Protein AF-K1TVK9-F1 (afdb_monomer)

Foldseek 3Di:
DDFDPVDQDDCPPVPPCQQPVCCVPPVDRPDDRPDDPDDRGDDDPVVVVPDD

Mean predicted aligned error: 2.81 Å

Radius of gyration: 13.51 Å; Cα contacts (8 Å, |Δi|>4): 32; chains: 1; bounding box: 34×17×38 Å

Organism: NCBI:txid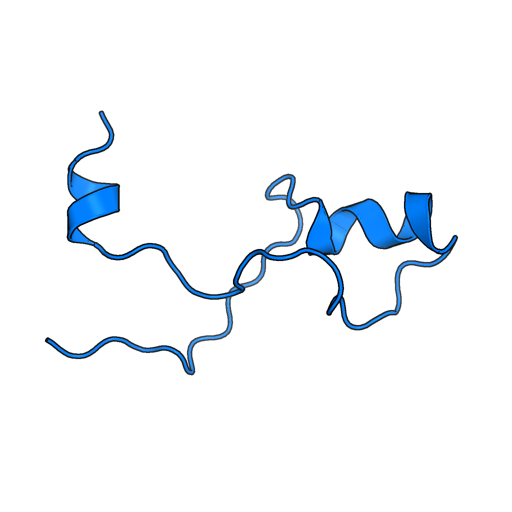408170

Nearest PDB structures (foldseek):
  4dgt-assembly1_A  TM=9.595E-01  e=1.394E-03  Clostridioides difficile 630
  6qp3-assembly2_B  TM=9.789E-01  e=3.876E-02  Bacillus subtilis subsp. subtilis str. 168

InterPro domains:
  IPR015422 Pyridoxal phosphate-dependent transferase, small domain [G3DSA:3.90.1150.10] (1-52)
  IPR051798 Class-II Pyridoxal-Phosphate-Dependent Aminotransferase [PTHR43525] (1-51)

Structure (mmCIF, N/CA/C/O backbone):
data_AF-K1TVK9-F1
#
_entry.id   AF-K1TVK9-F1
#
loop_
_atom_site.group_PDB
_atom_site.id
_atom_site.type_symbol
_atom_site.label_atom_id
_atom_site.label_alt_id
_atom_site.label_comp_id
_atom_site.label_asym_id
_atom_site.label_entity_id
_atom_site.label_seq_id
_atom_site.pdbx_PDB_ins_code
_atom_site.Cartn_x
_atom_site.Cartn_y
_atom_site.Cartn_z
_atom_site.occupancy
_atom_site.B_iso_or_equiv
_atom_site.auth_seq_id
_atom_site.auth_comp_id
_atom_site.auth_asym_id
_atom_site.auth_atom_id
_atom_site.pdbx_PDB_model_num
ATOM 1 N N . MET A 1 1 ? 6.127 -3.086 -22.380 1.00 73.50 1 MET A N 1
ATOM 2 C CA . MET A 1 1 ? 6.109 -3.623 -20.999 1.00 73.50 1 MET A CA 1
ATOM 3 C C . MET A 1 1 ? 4.664 -3.750 -20.553 1.00 73.50 1 MET A C 1
ATOM 5 O O . MET A 1 1 ? 3.892 -2.848 -20.848 1.00 73.50 1 MET A O 1
ATOM 9 N N . LYS A 1 2 ? 4.286 -4.854 -19.902 1.00 88.38 2 LYS A N 1
ATOM 10 C CA . LYS A 1 2 ? 2.932 -5.059 -19.371 1.00 88.38 2 LYS A CA 1
ATOM 11 C C . LYS A 1 2 ? 3.028 -5.171 -17.850 1.00 88.38 2 LYS A C 1
ATOM 13 O O . LYS A 1 2 ? 3.648 -6.108 -17.361 1.00 88.38 2 LYS A O 1
ATOM 18 N N . TYR A 1 3 ? 2.447 -4.213 -17.134 1.00 95.75 3 TYR A N 1
ATOM 19 C CA . TYR A 1 3 ? 2.298 -4.261 -15.679 1.00 95.75 3 TYR A CA 1
ATOM 20 C C . TYR A 1 3 ? 0.948 -4.897 -15.345 1.00 95.75 3 TYR A C 1
ATOM 22 O O . TYR A 1 3 ? -0.034 -4.650 -16.045 1.00 95.75 3 TYR A O 1
ATOM 30 N N . ASN A 1 4 ? 0.902 -5.732 -14.308 1.00 96.50 4 ASN A N 1
ATOM 31 C CA . ASN A 1 4 ? -0.343 -6.323 -13.828 1.00 96.50 4 ASN A CA 1
ATOM 32 C C . ASN A 1 4 ? -0.810 -5.589 -12.566 1.00 96.50 4 ASN A C 1
ATOM 34 O O . ASN A 1 4 ? -0.454 -5.987 -11.459 1.00 96.50 4 ASN A O 1
ATOM 38 N N . PHE A 1 5 ? -1.583 -4.519 -12.750 1.00 96.69 5 PHE A N 1
ATOM 39 C CA . PHE A 1 5 ? -2.191 -3.765 -11.649 1.00 96.69 5 PHE A CA 1
ATOM 40 C C . PHE A 1 5 ? -3.434 -4.461 -11.068 1.00 96.69 5 PHE A C 1
ATOM 42 O O . PHE A 1 5 ? -3.834 -4.141 -9.957 1.00 96.69 5 PHE A O 1
ATOM 49 N N . ASP A 1 6 ? -4.000 -5.455 -11.762 1.00 97.69 6 ASP A N 1
ATOM 50 C CA . ASP A 1 6 ? -5.128 -6.257 -11.259 1.00 97.69 6 ASP A CA 1
ATOM 51 C C . ASP A 1 6 ? -4.681 -7.328 -10.249 1.00 97.69 6 ASP A C 1
ATOM 53 O O . ASP A 1 6 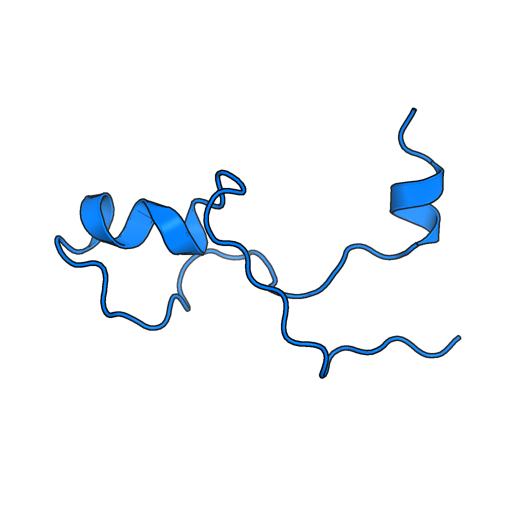? -5.502 -7.990 -9.611 1.00 97.69 6 ASP A O 1
ATOM 57 N N . LYS A 1 7 ? -3.367 -7.542 -10.103 1.00 97.25 7 LYS A N 1
ATOM 58 C CA . LYS A 1 7 ? -2.821 -8.481 -9.125 1.00 97.25 7 LYS A CA 1
ATOM 59 C C . LYS A 1 7 ? -3.082 -7.959 -7.713 1.00 97.25 7 LYS A C 1
ATOM 61 O O . LYS A 1 7 ? -2.468 -6.986 -7.289 1.00 97.25 7 LYS A O 1
ATOM 66 N N . VAL A 1 8 ? -3.898 -8.687 -6.957 1.00 97.06 8 VAL A N 1
ATOM 67 C CA . VAL A 1 8 ? -4.059 -8.465 -5.516 1.00 97.06 8 VAL A CA 1
ATOM 68 C C . VAL A 1 8 ? -2.776 -8.875 -4.788 1.00 97.06 8 VAL A C 1
ATOM 70 O O . VAL A 1 8 ? -2.254 -9.974 -4.997 1.00 97.06 8 VAL A O 1
ATOM 73 N N . ILE A 1 9 ? -2.264 -7.982 -3.943 1.00 97.38 9 ILE A N 1
ATOM 74 C CA . ILE A 1 9 ? -1.086 -8.196 -3.099 1.00 97.38 9 ILE A CA 1
ATOM 75 C C . ILE A 1 9 ? -1.543 -8.092 -1.646 1.00 97.38 9 ILE A C 1
ATOM 77 O O . ILE A 1 9 ? -2.026 -7.041 -1.228 1.00 97.38 9 ILE A O 1
ATOM 81 N N . ASP A 1 10 ? -1.392 -9.173 -0.880 1.00 96.94 10 ASP A N 1
ATOM 82 C CA . ASP A 1 10 ? -1.601 -9.121 0.567 1.00 96.94 10 ASP A CA 1
ATOM 83 C C . ASP A 1 10 ? -0.418 -8.397 1.221 1.00 96.94 10 ASP A C 1
ATOM 85 O O . ASP A 1 10 ? 0.738 -8.789 1.048 1.00 96.94 10 ASP A O 1
ATOM 89 N N . ARG A 1 11 ? -0.719 -7.309 1.931 1.00 97.19 11 ARG A N 1
ATOM 90 C CA . ARG A 1 11 ? 0.251 -6.462 2.639 1.00 97.19 11 ARG A CA 1
ATOM 91 C C . ARG A 1 11 ? 0.215 -6.683 4.158 1.00 97.19 11 ARG A C 1
ATOM 93 O O . ARG A 1 11 ? 0.804 -5.911 4.909 1.00 97.19 11 ARG A O 1
ATOM 100 N N . SER A 1 12 ? -0.493 -7.710 4.625 1.00 95.31 12 SER A N 1
ATOM 101 C CA . SER A 1 12 ? -0.547 -8.079 6.040 1.00 95.31 12 SER A CA 1
ATOM 102 C C . SER A 1 12 ? 0.792 -8.659 6.500 1.00 95.31 12 SER A C 1
ATOM 104 O O . SER A 1 12 ? 1.372 -9.507 5.825 1.00 95.31 12 SER A O 1
ATOM 106 N N . GLY A 1 13 ? 1.290 -8.231 7.662 1.00 95.88 13 GLY A N 1
ATOM 107 C CA . GLY A 1 13 ? 2.551 -8.729 8.219 1.00 95.88 13 GLY A CA 1
ATOM 108 C C . GLY A 1 13 ? 3.798 -8.177 7.524 1.00 95.88 13 GLY A C 1
ATOM 109 O O . GLY A 1 13 ? 4.90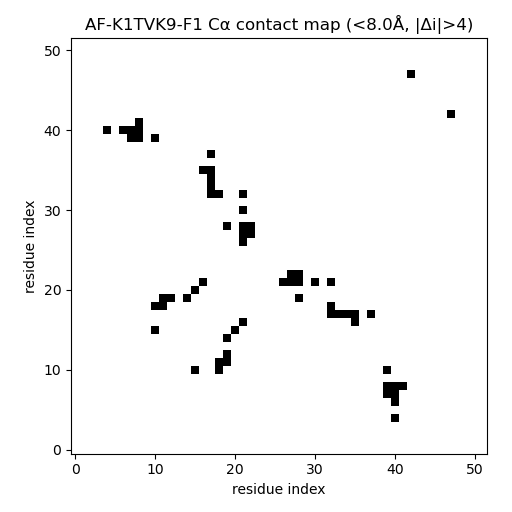0 -8.651 7.791 1.00 95.88 13 GLY A O 1
ATOM 110 N N . THR A 1 14 ? 3.646 -7.182 6.645 1.00 96.44 14 THR A N 1
ATOM 111 C CA . THR A 1 14 ? 4.766 -6.493 5.986 1.00 96.44 14 THR A CA 1
ATOM 112 C C . THR A 1 14 ? 5.103 -5.160 6.657 1.00 96.44 14 THR A C 1
ATOM 114 O O . THR A 1 14 ? 5.778 -4.334 6.044 1.00 96.44 14 THR A O 1
ATOM 117 N N . SER A 1 15 ? 4.582 -4.899 7.863 1.00 96.38 15 SER A N 1
ATOM 118 C CA . SER A 1 15 ? 4.705 -3.604 8.552 1.00 96.38 15 SER A CA 1
ATOM 119 C C . SER A 1 15 ? 4.105 -2.440 7.750 1.00 96.38 15 SER A C 1
ATOM 121 O O . SER A 1 15 ? 4.589 -1.309 7.799 1.00 96.38 15 SER A O 1
ATOM 123 N N . ALA A 1 16 ? 3.054 -2.712 6.970 1.00 96.94 16 ALA A N 1
ATOM 124 C CA . ALA A 1 16 ? 2.363 -1.698 6.184 1.00 96.94 16 ALA A CA 1
ATOM 125 C C . ALA A 1 16 ? 1.387 -0.910 7.069 1.00 96.94 16 ALA A C 1
ATOM 127 O O . ALA A 1 16 ? 0.302 -1.402 7.379 1.00 96.94 16 ALA A O 1
ATOM 128 N N . GLU A 1 17 ? 1.727 0.339 7.404 1.00 97.44 17 GLU A N 1
ATOM 129 C CA . GLU A 1 17 ? 0.891 1.213 8.248 1.00 97.44 17 GLU A CA 1
ATOM 130 C C . GLU A 1 17 ? -0.543 1.344 7.716 1.00 97.44 17 GLU A C 1
ATOM 132 O O . GLU A 1 17 ? -1.502 1.323 8.482 1.00 97.44 17 GLU A O 1
ATOM 137 N N . LYS A 1 18 ? -0.714 1.380 6.388 1.00 97.69 18 LYS A N 1
ATOM 138 C CA . LYS A 1 18 ? -2.033 1.414 5.747 1.00 97.69 18 LYS A CA 1
ATOM 139 C C . LYS A 1 18 ? -2.958 0.290 6.224 1.00 97.69 18 LYS A C 1
ATOM 141 O O . LYS A 1 18 ? -4.139 0.547 6.447 1.00 97.69 18 LYS A O 1
ATOM 146 N N . VAL A 1 19 ? -2.432 -0.924 6.383 1.00 96.88 19 VAL A N 1
ATOM 147 C CA . VAL A 1 19 ? -3.191 -2.121 6.777 1.00 96.88 19 VAL A CA 1
ATOM 148 C C . VAL A 1 19 ? -3.158 -2.321 8.293 1.00 96.88 19 VAL A C 1
ATOM 150 O O . VAL A 1 19 ? -4.194 -2.536 8.917 1.00 96.88 19 VAL A O 1
ATOM 153 N N . GLU A 1 20 ? -1.980 -2.225 8.905 1.00 96.12 20 GLU A N 1
ATOM 154 C CA . GLU A 1 20 ? -1.764 -2.582 10.313 1.00 96.12 20 GLU A CA 1
ATOM 155 C C . GLU A 1 20 ? -2.140 -1.445 11.282 1.00 96.12 20 GLU A C 1
ATOM 157 O O . GLU A 1 20 ? -2.563 -1.702 12.412 1.00 96.12 20 GLU A O 1
ATOM 162 N N . GLY A 1 21 ? -2.100 -0.191 10.823 1.00 96.75 21 GLY A N 1
ATOM 163 C CA . GLY A 1 21 ? -2.454 0.997 11.604 1.00 96.75 21 GLY A CA 1
ATOM 164 C C . GLY A 1 21 ? -3.950 1.138 11.905 1.00 96.75 2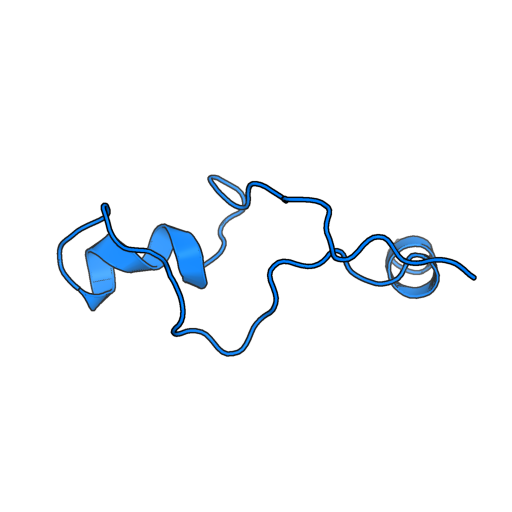1 GLY A C 1
ATOM 165 O O . GLY A 1 21 ? -4.338 1.950 12.747 1.00 96.75 21 GLY A O 1
ATOM 166 N N . LEU A 1 22 ? -4.819 0.323 11.286 1.00 97.19 22 LEU A N 1
ATOM 167 C CA . LEU A 1 22 ? -6.278 0.436 11.416 1.00 97.19 22 LEU A CA 1
ATOM 168 C C . LEU A 1 22 ? -6.760 0.400 12.874 1.00 97.19 22 LEU A C 1
ATOM 170 O O . LEU A 1 22 ? -7.571 1.232 13.290 1.00 97.19 22 LEU A O 1
ATOM 174 N N . LYS A 1 23 ? -6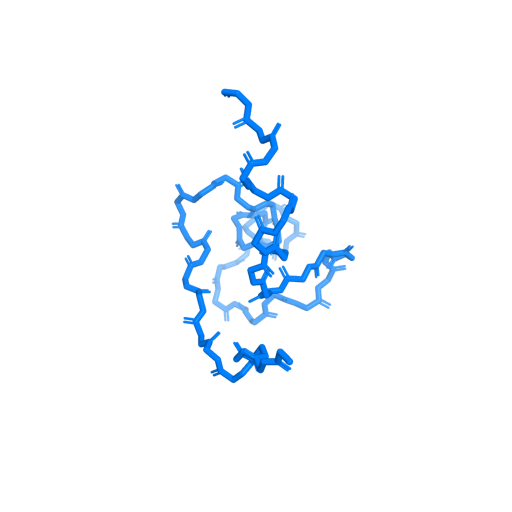.213 -0.520 13.680 1.00 96.06 23 LYS A N 1
ATOM 175 C CA . LYS A 1 23 ? -6.570 -0.630 15.102 1.00 96.06 23 LYS A CA 1
ATOM 176 C C . LYS A 1 23 ? -6.155 0.607 15.891 1.00 96.06 23 LYS A C 1
ATOM 178 O O . LYS A 1 23 ? -6.886 1.021 16.783 1.00 96.06 23 LYS A O 1
ATOM 183 N N . HIS A 1 24 ? -4.987 1.168 15.591 1.00 96.19 24 HIS A N 1
ATOM 184 C CA . HIS A 1 24 ? -4.456 2.315 16.317 1.00 96.19 24 HIS A CA 1
ATOM 185 C C . HIS A 1 24 ? -5.219 3.603 15.981 1.00 96.19 24 HIS A C 1
ATOM 187 O O . HIS A 1 24 ? -5.560 4.357 16.887 1.00 96.19 24 HIS A O 1
ATOM 193 N N . ILE A 1 25 ? -5.540 3.816 14.701 1.00 96.94 25 ILE A N 1
ATOM 194 C CA . ILE A 1 25 ? -6.159 5.054 14.212 1.00 96.94 25 ILE A CA 1
ATOM 195 C C . ILE A 1 25 ? -7.697 5.035 14.321 1.00 96.94 25 ILE A C 1
ATOM 197 O O . ILE A 1 25 ? -8.292 6.051 14.676 1.00 96.94 25 ILE A O 1
ATOM 201 N N . TRP A 1 26 ? -8.357 3.895 14.067 1.00 97.06 26 TRP A N 1
ATOM 202 C CA . TRP A 1 26 ? -9.830 3.767 14.087 1.00 97.06 26 TRP A CA 1
ATOM 203 C C . TRP A 1 26 ? -10.383 2.848 15.184 1.00 97.06 26 TRP A C 1
ATOM 205 O O . TRP A 1 26 ? -11.601 2.714 15.307 1.00 97.06 26 TRP A O 1
ATOM 215 N N . GLY A 1 27 ? -9.535 2.183 15.973 1.00 97.50 27 GLY A N 1
ATOM 216 C CA . GLY A 1 27 ? -9.980 1.287 17.049 1.00 97.50 27 GLY A CA 1
ATOM 217 C C . GLY A 1 27 ? -10.523 -0.070 16.582 1.00 97.50 27 GLY A C 1
ATOM 218 O O . GLY A 1 27 ? -11.022 -0.838 17.403 1.00 97.50 27 GLY A O 1
ATOM 219 N N . ARG A 1 28 ? -10.437 -0.392 15.284 1.00 97.19 28 ARG A N 1
ATOM 220 C CA . ARG A 1 28 ? -10.967 -1.629 14.680 1.00 97.19 28 ARG A CA 1
ATOM 221 C C . ARG A 1 28 ? -10.137 -2.067 13.472 1.00 97.19 28 ARG A C 1
ATOM 223 O O . ARG A 1 28 ? -9.428 -1.253 12.896 1.00 97.19 28 ARG A O 1
ATOM 230 N N . THR A 1 29 ? -10.214 -3.344 13.099 1.00 96.31 29 THR A N 1
ATOM 231 C CA . THR A 1 29 ? -9.361 -3.963 12.057 1.00 96.31 29 THR A CA 1
ATOM 232 C C . THR A 1 29 ? -10.132 -4.505 10.854 1.00 96.31 29 THR A C 1
ATOM 234 O O . THR A 1 29 ? -9.532 -5.033 9.930 1.00 96.31 29 THR A O 1
ATOM 237 N N . ASP A 1 30 ? -11.455 -4.406 10.851 1.00 96.31 30 ASP A N 1
ATOM 238 C CA . ASP A 1 30 ? -12.362 -4.947 9.832 1.00 96.31 30 ASP A CA 1
ATOM 239 C C . ASP A 1 30 ? -12.764 -3.895 8.779 1.00 96.31 30 ASP A C 1
ATOM 241 O O . ASP A 1 30 ? -13.882 -3.893 8.267 1.00 96.31 30 ASP A O 1
ATOM 245 N N . LEU A 1 31 ? -11.854 -2.966 8.478 1.00 96.50 31 LEU A N 1
ATOM 246 C CA . LEU A 1 31 ? -12.054 -1.890 7.507 1.00 96.50 31 LEU A CA 1
ATOM 247 C C . LEU A 1 31 ? -11.273 -2.171 6.223 1.00 96.50 31 LEU A C 1
ATOM 249 O O . LEU A 1 31 ? -10.209 -2.783 6.258 1.00 96.50 31 LEU A O 1
ATOM 253 N N . ILE A 1 32 ? -11.763 -1.647 5.097 1.00 96.81 32 ILE A N 1
ATOM 254 C CA . ILE A 1 32 ? -10.979 -1.566 3.859 1.00 96.81 32 ILE A CA 1
ATOM 255 C C . ILE A 1 32 ? -10.070 -0.326 3.968 1.00 96.81 32 ILE A C 1
ATOM 257 O O . ILE A 1 32 ? -10.590 0.791 4.064 1.00 96.81 32 ILE A O 1
ATOM 261 N N . PRO A 1 33 ? -8.734 -0.475 3.971 1.00 96.44 33 PRO A N 1
ATOM 262 C CA . PRO A 1 33 ? -7.831 0.639 4.228 1.00 96.44 33 PRO A CA 1
ATOM 263 C C . PRO A 1 33 ? -7.614 1.502 2.976 1.00 96.44 33 PRO A C 1
ATOM 265 O O . PRO A 1 33 ? 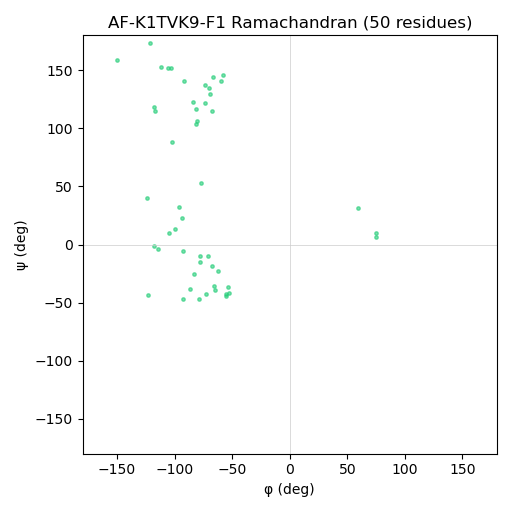-6.847 1.149 2.086 1.00 96.44 33 PRO A O 1
ATOM 268 N N . LEU A 1 34 ? -8.257 2.673 2.923 1.00 97.06 34 LEU A N 1
ATOM 269 C CA . LEU A 1 34 ? -8.181 3.627 1.800 1.00 97.06 34 LEU A CA 1
ATOM 270 C C . LEU A 1 34 ? -7.723 5.028 2.251 1.00 97.06 34 LEU A C 1
ATOM 272 O O . LEU A 1 34 ? -8.289 6.033 1.830 1.00 97.06 34 LEU A O 1
ATOM 276 N N . TRP A 1 35 ? -6.746 5.098 3.163 1.00 95.75 35 TRP A N 1
ATOM 277 C CA . TRP A 1 35 ? 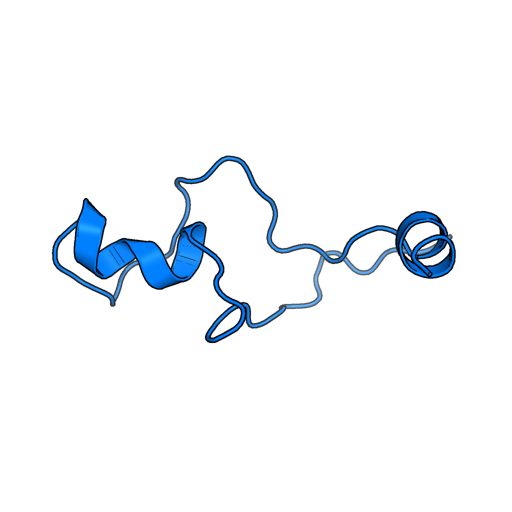-6.429 6.331 3.902 1.00 95.75 35 TRP A CA 1
ATOM 278 C C . TRP A 1 35 ? -4.981 6.824 3.760 1.00 95.75 35 TRP A C 1
ATOM 280 O O . TRP A 1 35 ? -4.772 8.020 3.570 1.00 95.75 35 TRP A O 1
ATOM 290 N N . VAL A 1 36 ? -3.979 5.938 3.835 1.00 96.50 36 VAL A N 1
ATOM 291 C CA . VAL A 1 36 ? -2.573 6.319 3.605 1.00 96.50 36 VAL A CA 1
ATOM 292 C C . VAL A 1 36 ? -2.354 6.544 2.116 1.00 96.50 36 VAL A C 1
ATOM 294 O O . VAL A 1 36 ? -2.790 5.738 1.295 1.00 96.50 36 VAL A O 1
ATOM 297 N N . ALA A 1 37 ? -1.623 7.603 1.775 1.00 97.44 37 ALA A N 1
ATOM 298 C CA . ALA A 1 37 ? -1.210 7.915 0.410 1.00 97.44 37 ALA A CA 1
ATOM 299 C C . ALA A 1 37 ? -0.031 7.036 -0.070 1.00 97.44 37 ALA A C 1
ATOM 301 O O . ALA A 1 37 ? 0.990 7.543 -0.528 1.00 97.44 37 ALA A O 1
ATOM 302 N N . ASP A 1 38 ? -0.180 5.715 0.038 1.00 97.06 38 ASP A N 1
ATOM 303 C CA . ASP A 1 38 ? 0.651 4.710 -0.628 1.00 97.06 38 ASP A CA 1
ATOM 304 C C . ASP A 1 38 ? -0.226 3.801 -1.516 1.00 97.06 38 ASP A C 1
ATOM 306 O O . ASP A 1 38 ? -1.457 3.914 -1.542 1.00 97.06 38 ASP A O 1
ATOM 310 N N . MET A 1 39 ? 0.401 2.916 -2.292 1.00 97.56 39 MET A N 1
ATOM 311 C CA . MET A 1 39 ? -0.296 2.077 -3.272 1.00 97.56 39 MET A CA 1
ATOM 312 C C . MET A 1 39 ? -0.274 0.601 -2.879 1.00 97.56 39 MET A C 1
ATOM 314 O O . MET A 1 39 ? 0.680 0.126 -2.273 1.00 97.56 39 MET A O 1
ATOM 318 N N . ASP A 1 40 ? -1.289 -0.145 -3.322 1.00 97.50 40 ASP A N 1
ATOM 319 C CA . ASP A 1 40 ? -1.348 -1.611 -3.190 1.00 97.50 40 ASP A CA 1
ATOM 320 C C . ASP A 1 40 ? -0.806 -2.329 -4.442 1.00 97.50 40 ASP A C 1
ATOM 322 O O . ASP A 1 40 ? -1.130 -3.482 -4.715 1.00 97.50 40 ASP A O 1
ATOM 326 N N . PHE A 1 41 ? 0.033 -1.635 -5.216 1.00 97.62 41 PHE A N 1
ATOM 327 C CA . PHE A 1 41 ? 0.725 -2.169 -6.385 1.00 97.62 41 PHE A CA 1
ATOM 328 C C . PHE A 1 41 ? 2.187 -2.466 -6.058 1.00 97.62 41 PHE A C 1
ATOM 330 O O . PHE A 1 41 ? 2.803 -1.798 -5.230 1.00 97.62 41 PHE A O 1
ATOM 337 N N . ALA A 1 42 ? 2.765 -3.443 -6.756 1.00 96.62 42 ALA A N 1
ATOM 338 C CA . ALA A 1 42 ? 4.194 -3.700 -6.666 1.00 96.62 42 ALA A CA 1
ATOM 339 C C . ALA A 1 42 ? 4.998 -2.532 -7.255 1.00 96.62 42 ALA A C 1
ATOM 341 O O . ALA A 1 42 ? 4.625 -1.955 -8.281 1.00 96.62 42 ALA A O 1
ATOM 342 N N . THR A 1 43 ? 6.142 -2.242 -6.640 1.00 96.56 43 THR A N 1
ATOM 343 C CA . THR A 1 43 ? 7.149 -1.340 -7.200 1.00 96.56 43 THR A CA 1
ATOM 344 C C . THR A 1 43 ? 7.604 -1.846 -8.574 1.00 96.56 43 THR A C 1
ATOM 346 O O . THR A 1 43 ? 7.660 -3.052 -8.821 1.00 96.56 43 THR A O 1
ATOM 349 N N . ALA A 1 44 ? 7.920 -0.931 -9.492 1.00 95.81 44 ALA A N 1
ATOM 350 C CA . ALA A 1 44 ? 8.376 -1.304 -10.826 1.00 95.81 44 ALA A CA 1
ATOM 351 C C . ALA A 1 44 ? 9.676 -2.146 -10.774 1.00 95.81 44 ALA A C 1
ATOM 353 O O . ALA A 1 44 ? 10.568 -1.804 -9.994 1.00 95.81 44 ALA A O 1
ATOM 354 N N . PRO A 1 45 ? 9.833 -3.181 -11.631 1.00 94.81 45 PRO A N 1
ATOM 355 C CA . PRO A 1 45 ? 10.963 -4.115 -11.552 1.00 94.81 45 PRO A CA 1
ATOM 356 C C . PRO A 1 45 ? 12.335 -3.444 -11.605 1.00 94.81 45 PRO A C 1
ATOM 358 O O . PRO A 1 45 ? 13.199 -3.736 -10.794 1.00 94.81 45 PRO A O 1
ATOM 361 N N . PHE A 1 46 ? 12.513 -2.453 -12.483 1.00 95.31 46 PHE A N 1
ATOM 362 C CA . PHE A 1 46 ? 13.794 -1.752 -12.610 1.00 95.31 46 PHE A CA 1
ATOM 363 C C . PHE A 1 46 ? 14.211 -0.999 -11.335 1.00 95.31 46 PHE A C 1
ATOM 365 O O . PHE A 1 46 ? 15.388 -0.702 -11.166 1.00 95.31 46 PHE A O 1
ATOM 372 N N . VAL A 1 47 ? 13.259 -0.657 -10.457 1.00 96.94 47 VAL A N 1
ATOM 373 C CA . VAL A 1 47 ? 13.558 -0.061 -9.150 1.00 96.94 47 VAL A CA 1
ATOM 374 C C . VAL A 1 47 ? 13.991 -1.152 -8.183 1.00 96.94 47 VAL A C 1
ATOM 376 O O . VAL A 1 47 ? 15.001 -0.984 -7.514 1.00 96.94 47 VAL A O 1
ATOM 379 N N . THR A 1 48 ? 13.258 -2.269 -8.116 1.00 96.56 48 THR A N 1
ATOM 380 C CA . THR A 1 48 ? 13.595 -3.380 -7.213 1.00 96.56 48 THR A CA 1
ATOM 381 C C . T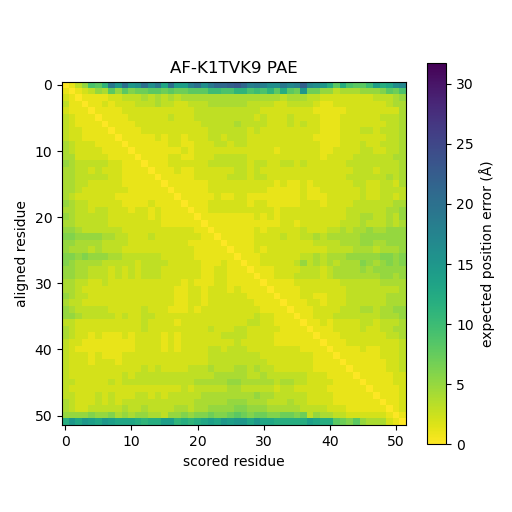HR A 1 48 ? 14.912 -4.053 -7.583 1.00 96.56 48 THR A C 1
ATOM 383 O O . THR A 1 48 ? 15.668 -4.405 -6.689 1.00 96.56 48 THR A O 1
ATOM 386 N N . ASP A 1 49 ? 15.225 -4.158 -8.876 1.00 96.94 49 ASP A N 1
ATOM 387 C CA . ASP A 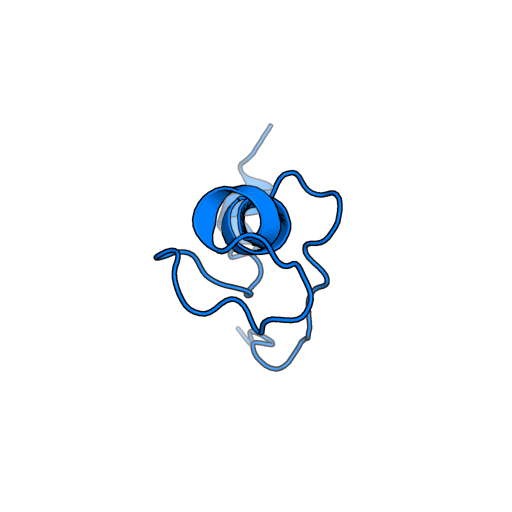1 49 ? 16.475 -4.741 -9.385 1.00 96.94 49 ASP A CA 1
ATOM 388 C C . ASP A 1 49 ? 17.709 -3.891 -9.031 1.00 96.94 49 ASP A C 1
ATOM 390 O O . ASP A 1 49 ? 18.838 -4.376 -9.081 1.00 96.94 49 ASP A O 1
ATOM 394 N N . ALA A 1 50 ? 17.504 -2.616 -8.688 1.00 98.00 50 ALA A N 1
ATOM 395 C CA . ALA A 1 50 ? 18.561 -1.691 -8.295 1.00 98.00 50 ALA A CA 1
ATOM 396 C C . ALA A 1 50 ? 18.801 -1.644 -6.773 1.00 98.00 50 ALA A C 1
ATOM 398 O O . ALA A 1 50 ? 19.715 -0.943 -6.335 1.00 98.00 50 ALA A O 1
ATOM 399 N N . ILE A 1 51 ? 17.988 -2.338 -5.966 1.00 94.31 51 ILE A N 1
ATOM 400 C CA . ILE A 1 51 ? 18.153 -2.390 -4.507 1.00 94.31 51 ILE A CA 1
ATOM 401 C C . ILE A 1 51 ? 19.189 -3.482 -4.170 1.00 94.31 51 ILE A C 1
ATOM 403 O O . ILE A 1 51 ? 18.984 -4.625 -4.581 1.00 94.31 51 ILE A O 1
ATOM 407 N N . PRO A 1 52 ? 20.295 -3.147 -3.473 1.00 78.38 52 PRO A N 1
ATOM 408 C CA . PRO A 1 52 ? 21.353 -4.094 -3.111 1.00 78.38 52 PRO A CA 1
ATOM 409 C C . PRO A 1 52 ? 20.963 -5.074 -1.997 1.00 78.38 52 PRO A C 1
ATOM 411 O O . PRO A 1 52 ? 20.073 -4.739 -1.179 1.00 78.38 52 PRO A O 1
#

Sequence (52 aa):
MKYNFDKVIDRSGTSAEKVEGLKHIWGRTDLIPLWVADMDFATAPFVTDAIP

pLDDT: mean 95.72, std 4.21, range [73.5, 98.0]

Solvent-accessible surface area (backbone atoms only — not comparable to full-atom values): 3764 Å² total; per-residue (Å²): 140,86,82,74,79,86,55,86,62,89,55,81,93,67,83,36,57,56,68,69,38,31,41,79,78,71,71,45,75,93,66,84,72,85,76,58,98,73,73,76,59,82,78,59,64,80,61,62,74,67,59,131

Secondary structure (DSSP, 8-state):
----TT-----TTTT-HHHHTHHHHHS-S-S----SS--SSPPPHHHHTT--